Protein AF-A0A183H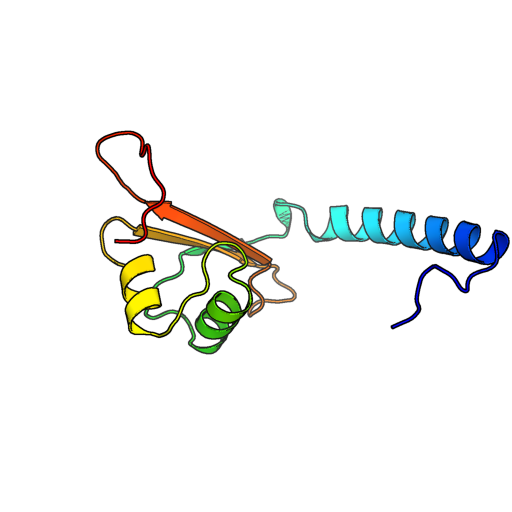XP1-F1 (afdb_monomer)

Radius of gyration: 18.86 Å; Cα contacts (8 Å, |Δi|>4): 95; chains: 1; bounding box: 45×32×49 Å

Structure (mmCIF, N/CA/C/O backbone):
data_AF-A0A183HXP1-F1
#
_entry.id   AF-A0A183HXP1-F1
#
loop_
_atom_site.group_PDB
_atom_site.id
_atom_site.type_symbol
_atom_site.label_atom_id
_atom_site.label_alt_id
_atom_site.label_comp_id
_atom_site.label_asym_id
_atom_site.label_entity_id
_atom_site.label_seq_id
_atom_site.pdbx_PDB_ins_code
_atom_site.Cartn_x
_atom_site.Cartn_y
_atom_site.Cartn_z
_atom_site.occupancy
_atom_site.B_iso_or_equiv
_atom_site.auth_seq_id
_atom_site.auth_comp_id
_atom_site.auth_asym_id
_atom_site.auth_atom_id
_atom_site.pdbx_PDB_model_num
ATOM 1 N N . MET A 1 1 ? 21.761 6.734 -11.121 1.00 41.69 1 MET A N 1
ATOM 2 C CA . MET A 1 1 ? 20.517 7.284 -11.705 1.00 41.69 1 MET A CA 1
ATOM 3 C C . MET A 1 1 ? 20.898 8.016 -12.978 1.00 41.69 1 MET A C 1
ATOM 5 O O . MET A 1 1 ? 21.584 9.025 -12.879 1.00 41.69 1 MET A O 1
ATOM 9 N N . LEU A 1 2 ? 20.541 7.477 -14.145 1.00 51.12 2 LEU A N 1
ATOM 10 C CA . LEU A 1 2 ? 20.722 8.163 -15.428 1.00 51.12 2 LEU A CA 1
ATOM 11 C C . LEU A 1 2 ? 19.837 9.414 -15.416 1.00 51.12 2 LEU A C 1
ATOM 13 O O . LEU A 1 2 ? 18.625 9.303 -15.239 1.00 51.12 2 LEU A O 1
ATOM 17 N N . ARG A 1 3 ? 20.434 10.603 -15.519 1.00 56.53 3 ARG A N 1
ATOM 18 C CA . ARG A 1 3 ? 19.673 11.846 -15.677 1.00 56.53 3 ARG A CA 1
ATOM 19 C C . ARG A 1 3 ? 19.244 11.943 -17.139 1.00 56.53 3 ARG A C 1
ATOM 21 O O . ARG A 1 3 ? 20.033 11.649 -18.030 1.00 56.53 3 ARG A O 1
ATOM 28 N N . SER A 1 4 ? 18.007 12.369 -17.401 1.00 56.75 4 SER A N 1
ATOM 29 C CA . SER A 1 4 ? 17.473 12.448 -18.772 1.00 56.75 4 SER A CA 1
ATOM 30 C C . SER A 1 4 ? 18.206 13.464 -19.667 1.00 56.75 4 SER A C 1
ATOM 32 O O . SER A 1 4 ? 17.863 13.589 -20.837 1.00 56.75 4 SER A O 1
ATOM 34 N N . SER A 1 5 ? 19.176 14.208 -19.124 1.00 61.16 5 SER A N 1
ATOM 35 C CA . SER A 1 5 ? 19.983 15.219 -19.809 1.00 61.16 5 SER A CA 1
ATOM 36 C C . SER A 1 5 ? 21.063 14.646 -20.729 1.00 61.16 5 SER A C 1
ATOM 38 O O . SER A 1 5 ? 21.567 15.392 -21.562 1.00 61.16 5 SER A O 1
ATOM 40 N N . ASP A 1 6 ? 21.400 13.358 -20.608 1.00 70.62 6 ASP A N 1
ATOM 41 C CA . ASP A 1 6 ? 22.592 12.793 -21.264 1.00 70.62 6 ASP A CA 1
ATOM 42 C C . ASP A 1 6 ? 22.269 11.916 -22.491 1.00 70.62 6 ASP A C 1
ATOM 44 O O . ASP A 1 6 ? 23.180 11.401 -23.133 1.00 70.62 6 ASP A O 1
ATOM 48 N N . LEU A 1 7 ? 20.985 11.733 -22.834 1.00 77.44 7 LEU A N 1
ATOM 49 C CA . LEU A 1 7 ? 20.577 10.895 -23.968 1.00 77.44 7 LEU A CA 1
A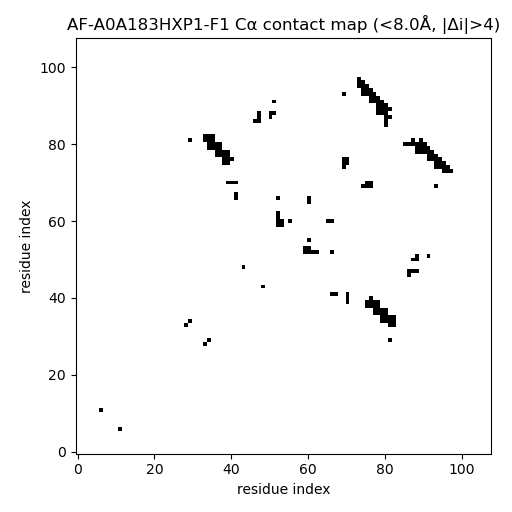TOM 50 C C . LEU A 1 7 ? 20.513 11.693 -25.271 1.00 77.44 7 LEU A C 1
ATOM 52 O O . LEU A 1 7 ? 19.921 12.773 -25.346 1.00 77.44 7 LEU A O 1
ATOM 56 N N . THR A 1 8 ? 21.026 11.102 -26.345 1.00 86.06 8 THR A N 1
ATOM 57 C CA . THR A 1 8 ? 20.810 11.612 -27.699 1.00 86.06 8 THR A CA 1
ATOM 58 C C . THR A 1 8 ? 19.335 11.490 -28.099 1.00 86.06 8 THR A C 1
ATOM 60 O O . THR A 1 8 ? 18.590 10.628 -27.627 1.00 86.06 8 THR A O 1
ATOM 63 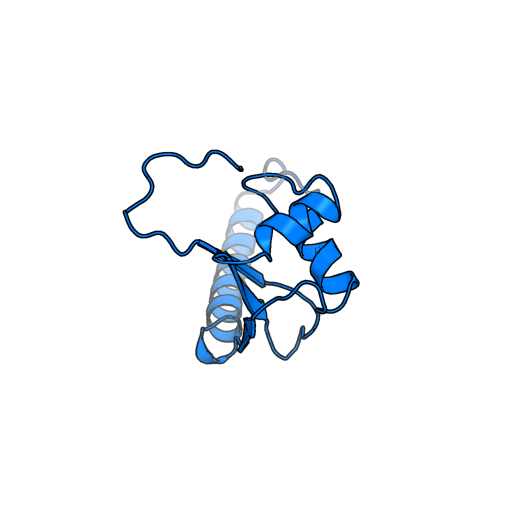N N . ARG A 1 9 ? 18.886 12.328 -29.044 1.00 79.81 9 ARG A N 1
ATOM 64 C CA . ARG A 1 9 ? 17.488 12.339 -29.523 1.00 79.81 9 ARG A CA 1
ATOM 65 C C . ARG A 1 9 ? 17.024 10.980 -30.070 1.00 79.81 9 ARG A C 1
ATOM 67 O O . ARG A 1 9 ? 15.841 10.656 -29.956 1.00 79.81 9 ARG A O 1
ATOM 74 N N . ALA A 1 10 ? 17.938 10.206 -30.659 1.00 81.75 10 ALA A N 1
ATOM 75 C CA . ALA A 1 10 ? 17.670 8.861 -31.161 1.00 81.75 10 ALA A CA 1
ATOM 76 C C . ALA A 1 10 ? 17.470 7.860 -30.011 1.00 81.75 10 ALA A C 1
ATOM 78 O O . ALA A 1 10 ? 16.485 7.123 -30.011 1.00 81.75 10 ALA A O 1
ATOM 79 N N . GLU A 1 11 ? 18.327 7.900 -28.988 1.00 84.56 11 GLU A N 1
ATOM 80 C CA . GLU A 1 11 ? 18.180 7.074 -27.784 1.00 84.56 11 GLU A CA 1
ATOM 81 C C . GLU A 1 11 ? 16.884 7.412 -27.039 1.00 84.56 11 GLU A C 1
ATOM 83 O O . GLU A 1 11 ? 16.135 6.509 -26.681 1.00 84.56 11 GLU A O 1
ATOM 88 N N . SER A 1 12 ? 16.533 8.697 -26.897 1.00 85.56 12 SER A N 1
ATOM 89 C CA . SER A 1 12 ? 15.245 9.100 -26.309 1.00 85.56 12 SER A CA 1
ATOM 90 C C . SER A 1 12 ? 14.037 8.631 -27.131 1.00 85.56 12 SER A C 1
ATOM 92 O O . SER A 1 12 ? 12.962 8.390 -26.585 1.00 85.56 12 SER A O 1
ATOM 94 N N . ALA A 1 13 ? 14.154 8.535 -28.459 1.00 85.25 13 ALA A N 1
ATOM 95 C CA . ALA A 1 13 ? 13.086 7.999 -29.303 1.00 85.25 13 ALA A CA 1
ATOM 96 C C . ALA A 1 13 ? 12.918 6.483 -29.116 1.00 85.25 13 ALA A C 1
ATOM 98 O O . ALA A 1 13 ? 11.791 6.024 -28.944 1.00 85.25 13 ALA A O 1
ATOM 99 N N . ALA A 1 14 ? 14.019 5.730 -29.073 1.00 86.62 14 ALA A N 1
ATOM 100 C CA . ALA A 1 14 ? 13.991 4.293 -28.807 1.00 86.62 14 ALA A CA 1
ATOM 101 C C . ALA A 1 14 ? 13.455 3.981 -27.397 1.00 86.62 14 ALA A C 1
ATOM 103 O O . ALA A 1 14 ? 12.606 3.104 -27.238 1.00 86.62 14 ALA A O 1
ATOM 104 N N . LEU A 1 15 ? 13.875 4.749 -26.385 1.00 91.00 15 LEU A N 1
ATOM 105 C CA . LEU A 1 15 ? 13.431 4.555 -25.004 1.00 91.00 15 LEU A CA 1
ATOM 106 C C . LEU A 1 15 ? 11.929 4.808 -24.834 1.00 91.00 15 LEU A C 1
ATOM 108 O O . LEU A 1 15 ? 11.272 4.069 -24.112 1.00 91.00 15 LEU A O 1
ATOM 112 N N . ARG A 1 16 ? 11.365 5.782 -25.562 1.00 90.81 16 ARG A N 1
ATOM 113 C CA . ARG A 1 16 ? 9.913 6.030 -25.576 1.00 90.81 16 ARG A CA 1
ATOM 114 C C . ARG A 1 16 ? 9.118 4.853 -26.132 1.00 90.81 16 ARG A C 1
ATOM 116 O O . ARG A 1 16 ? 8.019 4.581 -25.658 1.00 90.81 16 ARG A O 1
ATOM 123 N N . HIS A 1 17 ? 9.644 4.155 -27.138 1.00 90.19 17 HIS A N 1
ATOM 124 C CA . HIS A 1 17 ? 8.978 2.960 -27.654 1.00 90.19 17 HIS A CA 1
ATOM 125 C C . HIS A 1 17 ? 8.943 1.855 -26.592 1.00 90.19 17 HIS A C 1
ATOM 127 O O . HIS A 1 17 ? 7.887 1.289 -26.326 1.00 90.19 17 HIS A O 1
ATOM 133 N N . VAL A 1 18 ? 10.075 1.623 -25.925 1.00 93.56 18 VAL A N 1
ATOM 134 C CA . VAL A 1 18 ? 10.178 0.667 -24.817 1.00 93.56 18 VAL A CA 1
ATOM 135 C C . VAL A 1 18 ? 9.242 1.051 -23.665 1.00 93.56 18 VAL A C 1
ATOM 137 O O . VAL A 1 18 ? 8.482 0.209 -23.198 1.00 93.56 18 VAL A O 1
ATOM 140 N N . GLU A 1 19 ? 9.225 2.321 -23.255 1.00 94.94 19 GLU A N 1
ATOM 141 C CA . GLU A 1 19 ? 8.321 2.850 -22.225 1.00 94.94 19 GLU A CA 1
ATOM 142 C C . GLU A 1 19 ? 6.848 2.579 -22.557 1.00 94.94 19 GLU A C 1
ATOM 144 O O . GLU A 1 19 ? 6.097 2.122 -21.695 1.00 94.94 19 GLU A O 1
ATOM 149 N N . ASN A 1 20 ? 6.435 2.801 -23.809 1.00 95.50 20 ASN A N 1
ATOM 150 C CA . ASN A 1 20 ? 5.069 2.523 -24.248 1.00 95.50 20 ASN A CA 1
ATOM 151 C C . ASN A 1 20 ? 4.718 1.037 -24.130 1.00 95.50 20 ASN A C 1
ATOM 153 O O . ASN A 1 20 ? 3.684 0.712 -23.549 1.00 95.50 20 ASN A O 1
ATOM 157 N N . CYS A 1 21 ? 5.594 0.147 -24.602 1.00 95.88 21 CYS A N 1
ATOM 158 C CA . CYS A 1 21 ? 5.392 -1.296 -24.480 1.00 95.88 21 CYS A CA 1
ATOM 159 C C . CYS A 1 21 ? 5.306 -1.733 -23.007 1.00 95.88 21 CYS A C 1
ATOM 161 O O . CYS A 1 21 ? 4.420 -2.500 -22.635 1.00 95.88 21 CYS A O 1
ATOM 163 N N . PHE A 1 22 ? 6.179 -1.209 -22.139 1.00 96.25 22 PHE A N 1
ATOM 164 C CA . PHE A 1 22 ? 6.107 -1.476 -20.701 1.00 96.25 22 PHE A CA 1
ATOM 165 C C . PHE A 1 22 ? 4.805 -0.963 -20.088 1.00 96.25 22 PHE A C 1
ATOM 167 O O . PHE A 1 22 ? 4.190 -1.677 -19.301 1.00 96.25 22 PHE A O 1
ATOM 174 N N . ARG A 1 23 ? 4.350 0.240 -20.459 1.00 96.06 23 ARG A N 1
ATOM 175 C CA . ARG A 1 23 ? 3.080 0.792 -19.973 1.00 96.06 23 ARG A CA 1
ATOM 176 C C . ARG A 1 23 ? 1.905 -0.108 -20.347 1.00 96.06 23 ARG A C 1
ATOM 178 O O . ARG A 1 23 ? 1.042 -0.347 -19.507 1.00 96.06 23 ARG A O 1
ATOM 185 N N . GLU A 1 24 ? 1.869 -0.612 -21.578 1.00 96.31 24 GLU A N 1
ATOM 186 C CA . GLU A 1 24 ? 0.821 -1.526 -22.046 1.00 96.31 24 GLU A CA 1
ATOM 187 C C . GLU A 1 24 ? 0.819 -2.837 -21.251 1.00 96.31 24 GLU A C 1
ATOM 189 O O . GLU A 1 24 ? -0.221 -3.226 -20.717 1.00 96.31 24 GLU A O 1
ATOM 194 N N . LEU A 1 25 ? 1.987 -3.464 -21.081 1.00 96.00 25 LEU A N 1
ATOM 195 C CA . LEU A 1 25 ? 2.126 -4.690 -20.290 1.00 96.00 25 LEU A CA 1
ATOM 196 C C . LEU A 1 25 ? 1.732 -4.482 -18.824 1.00 96.00 25 LEU A C 1
ATOM 198 O O . LEU A 1 25 ? 0.956 -5.263 -18.280 1.00 96.00 25 LEU A O 1
ATOM 202 N N . LEU A 1 26 ? 2.203 -3.403 -18.194 1.00 94.75 26 LEU A N 1
ATOM 203 C CA . LEU A 1 26 ? 1.856 -3.075 -16.810 1.00 94.75 26 LEU A CA 1
ATOM 204 C C . LEU A 1 26 ? 0.359 -2.786 -16.655 1.00 94.75 26 LEU A C 1
ATOM 206 O O . LEU A 1 26 ? -0.237 -3.204 -15.669 1.00 94.75 26 LEU A O 1
ATOM 210 N N . THR A 1 27 ? -0.273 -2.132 -17.629 1.00 94.06 27 THR A N 1
ATOM 211 C CA . THR A 1 27 ? -1.724 -1.881 -17.592 1.00 94.06 27 THR A CA 1
ATOM 212 C C . THR A 1 27 ? -2.516 -3.189 -17.630 1.00 94.06 27 THR A C 1
ATOM 214 O O . THR A 1 27 ? -3.508 -3.332 -16.917 1.00 94.06 27 THR A O 1
ATOM 217 N N . LEU A 1 28 ? -2.070 -4.159 -18.434 1.00 93.31 28 LEU A N 1
ATOM 218 C CA . LEU A 1 28 ? -2.690 -5.481 -18.514 1.00 93.31 28 LEU A CA 1
ATOM 219 C C . LEU A 1 28 ? -2.452 -6.304 -17.242 1.00 93.31 28 LEU A C 1
ATOM 221 O O . LEU A 1 28 ? -3.382 -6.929 -16.735 1.00 93.31 28 LEU A O 1
ATOM 225 N N . TRP A 1 29 ? -1.229 -6.303 -16.708 1.00 93.62 29 TRP A N 1
ATOM 226 C CA . TRP A 1 29 ? -0.884 -7.089 -15.521 1.00 93.62 29 TRP A CA 1
ATOM 227 C C . TRP A 1 29 ? -1.499 -6.532 -14.239 1.00 93.62 29 TRP A C 1
ATOM 229 O O . TRP A 1 29 ? -1.990 -7.308 -13.429 1.00 93.62 29 TRP A O 1
ATOM 239 N N . PHE A 1 30 ? -1.550 -5.211 -14.077 1.00 94.00 30 PHE A N 1
ATOM 240 C CA . PHE A 1 30 ? -2.075 -4.548 -12.879 1.00 94.00 30 PHE A CA 1
ATOM 241 C C . PHE A 1 30 ? -3.533 -4.082 -13.037 1.00 94.00 30 PHE A C 1
ATOM 243 O O . PHE A 1 30 ? -3.965 -3.126 -12.390 1.00 94.00 30 PHE A O 1
ATOM 250 N N . CYS A 1 31 ? -4.317 -4.760 -13.883 1.00 91.69 31 CYS A N 1
ATOM 251 C CA . CYS A 1 31 ? -5.760 -4.542 -13.966 1.00 91.69 31 CYS A CA 1
ATOM 252 C C . CYS A 1 31 ? -6.460 -4.940 -12.660 1.00 91.69 31 CYS A C 1
ATOM 254 O O . CYS A 1 31 ? -6.004 -5.830 -11.945 1.00 91.69 31 CYS A O 1
ATOM 256 N N . GLN A 1 32 ? -7.642 -4.373 -12.397 1.00 88.50 32 GLN A N 1
ATOM 257 C CA . GLN A 1 32 ? -8.469 -4.750 -11.241 1.00 88.50 32 GLN A CA 1
ATOM 258 C C . GLN A 1 32 ? -8.733 -6.265 -11.162 1.00 88.50 32 GLN A C 1
ATOM 260 O O . GLN A 1 32 ? -8.823 -6.808 -10.066 1.00 88.50 32 GLN A O 1
ATOM 265 N N . CYS A 1 33 ? -8.818 -6.947 -12.309 1.00 90.44 33 CYS A N 1
ATOM 266 C CA . CYS A 1 33 ? -8.966 -8.399 -12.399 1.00 90.44 33 CYS A CA 1
ATOM 267 C C . CYS A 1 33 ? -7.848 -9.195 -11.707 1.00 90.44 33 CYS A C 1
ATOM 269 O O . CYS A 1 33 ? -8.107 -10.289 -11.215 1.00 90.44 33 CYS A O 1
ATOM 271 N N . ASN A 1 34 ? -6.633 -8.647 -11.662 1.00 91.81 34 ASN A N 1
ATOM 272 C CA . ASN A 1 34 ? -5.439 -9.319 -11.149 1.00 91.81 34 ASN A CA 1
ATOM 273 C C . ASN A 1 34 ? -5.036 -8.812 -9.756 1.00 91.81 34 ASN A C 1
ATOM 275 O O . ASN A 1 34 ? -3.983 -9.180 -9.232 1.00 91.81 34 ASN A O 1
ATOM 279 N N . LEU A 1 35 ? -5.855 -7.940 -9.159 1.00 94.19 35 LEU A N 1
ATOM 280 C CA . LEU A 1 35 ? -5.608 -7.364 -7.847 1.00 94.19 35 LEU A CA 1
ATOM 281 C C . LEU A 1 35 ? -6.613 -7.905 -6.835 1.00 94.19 35 LEU A C 1
ATOM 283 O O . LEU A 1 35 ? -7.828 -7.819 -7.008 1.00 94.19 35 LEU A O 1
ATOM 287 N N . ARG A 1 36 ? -6.095 -8.412 -5.721 1.00 94.50 36 ARG A N 1
ATOM 288 C CA . ARG A 1 36 ? -6.882 -8.828 -4.565 1.00 94.50 36 ARG A CA 1
ATOM 289 C C . ARG A 1 36 ? -7.003 -7.663 -3.597 1.00 94.50 36 ARG A C 1
ATOM 291 O O . ARG A 1 36 ? -5.997 -7.108 -3.158 1.00 94.50 36 ARG A O 1
ATOM 298 N N . LEU A 1 37 ? -8.237 -7.321 -3.243 1.00 94.88 37 LEU A N 1
ATOM 299 C CA . LEU A 1 37 ? -8.519 -6.394 -2.154 1.00 94.88 37 LEU A CA 1
ATOM 300 C C . LEU A 1 37 ? -8.463 -7.154 -0.827 1.00 94.88 37 LEU A C 1
ATOM 302 O O . LEU A 1 37 ? -9.185 -8.132 -0.642 1.00 94.88 37 LEU A O 1
ATOM 306 N N . GLN A 1 38 ? -7.641 -6.689 0.106 1.00 94.25 38 GLN A N 1
ATOM 307 C CA . GLN A 1 38 ? -7.555 -7.249 1.451 1.00 94.25 38 GLN A CA 1
ATOM 308 C C . GLN A 1 38 ? -7.803 -6.168 2.495 1.00 94.25 38 GLN A C 1
ATOM 310 O O . GLN A 1 38 ? -7.332 -5.040 2.362 1.00 94.25 38 GLN A O 1
ATOM 315 N N . GLN A 1 39 ? -8.550 -6.509 3.545 1.00 95.12 39 GLN A N 1
ATOM 316 C CA . GLN A 1 39 ? -8.684 -5.634 4.702 1.00 95.12 39 GLN A CA 1
ATOM 317 C C . GLN A 1 39 ? -7.443 -5.774 5.581 1.00 95.12 39 GLN A C 1
ATOM 319 O O . GLN A 1 39 ? -7.092 -6.874 5.998 1.00 95.12 39 GLN A O 1
ATOM 324 N N . LEU A 1 40 ? -6.830 -4.643 5.907 1.00 94.62 40 LEU A N 1
ATOM 325 C CA . LEU A 1 40 ? -5.709 -4.576 6.827 1.00 94.62 40 LEU A CA 1
ATOM 326 C C . LEU A 1 40 ? -6.213 -4.325 8.253 1.00 94.62 40 LEU A C 1
ATOM 328 O O . LEU A 1 40 ? -7.042 -3.440 8.496 1.00 94.62 40 LEU A O 1
ATOM 332 N N . THR A 1 41 ? -5.686 -5.089 9.202 1.00 94.12 41 THR A N 1
ATOM 333 C CA . THR A 1 41 ? -5.925 -4.925 10.642 1.00 94.12 41 THR A CA 1
ATOM 334 C C . THR A 1 41 ? -4.600 -4.820 11.384 1.00 94.12 41 THR A C 1
ATOM 336 O O . THR A 1 41 ? -3.533 -5.065 10.824 1.00 94.12 41 THR A O 1
ATOM 339 N N . ILE A 1 42 ? -4.646 -4.460 12.667 1.00 91.38 42 ILE A N 1
ATOM 340 C CA . ILE A 1 42 ? -3.434 -4.411 13.491 1.00 91.38 42 ILE A CA 1
ATOM 341 C C . ILE A 1 42 ? -2.799 -5.799 13.690 1.00 91.38 42 ILE A C 1
ATOM 343 O O . ILE A 1 42 ? -1.623 -5.876 14.028 1.00 91.38 42 ILE A O 1
ATOM 347 N N . GLU A 1 43 ? -3.557 -6.882 13.468 1.00 92.44 43 GLU A N 1
ATOM 348 C CA . GLU A 1 43 ? -3.047 -8.260 13.492 1.00 92.44 43 GLU A CA 1
ATOM 349 C C . GLU A 1 43 ? -2.450 -8.714 12.149 1.00 92.44 43 GLU A C 1
ATOM 351 O O . GLU A 1 43 ? -1.952 -9.835 12.047 1.00 92.44 43 GLU A O 1
ATOM 356 N N . SER A 1 44 ? -2.504 -7.878 11.106 1.00 93.19 44 SER A N 1
ATOM 357 C CA . SER A 1 44 ? -1.892 -8.200 9.815 1.00 93.19 44 SER A CA 1
ATOM 358 C C . SER A 1 44 ? -0.366 -8.357 9.938 1.00 93.19 44 SER A C 1
ATOM 360 O O . SER A 1 44 ? 0.240 -7.783 10.847 1.00 93.19 44 SER A O 1
ATOM 362 N N . PRO A 1 45 ? 0.282 -9.120 9.033 1.00 93.56 45 PRO A N 1
ATOM 363 C CA . PRO A 1 45 ? 1.719 -9.373 9.097 1.00 93.56 45 PRO A CA 1
ATOM 364 C C . PRO A 1 45 ? 2.553 -8.093 9.241 1.00 93.56 45 PRO A C 1
ATOM 366 O O . PRO A 1 45 ? 2.363 -7.117 8.511 1.00 93.56 45 PRO A O 1
ATOM 369 N N . ALA A 1 46 ? 3.494 -8.106 10.189 1.00 92.06 46 ALA A N 1
ATOM 370 C CA . ALA A 1 46 ? 4.255 -6.919 10.583 1.00 92.06 46 ALA A CA 1
ATOM 371 C C . ALA A 1 46 ? 5.096 -6.323 9.443 1.00 92.06 46 ALA A C 1
ATOM 373 O O . ALA A 1 46 ? 5.287 -5.114 9.382 1.00 92.06 46 ALA A O 1
ATOM 374 N N . ASP A 1 47 ? 5.583 -7.146 8.519 1.00 93.25 47 ASP A N 1
ATOM 375 C CA . ASP A 1 47 ? 6.317 -6.689 7.340 1.00 93.25 47 ASP A CA 1
ATOM 376 C C . ASP A 1 47 ? 5.431 -5.890 6.374 1.00 93.25 47 ASP A C 1
ATOM 378 O O . ASP A 1 47 ? 5.876 -4.866 5.861 1.00 93.25 47 ASP A O 1
ATOM 382 N N . ILE A 1 48 ? 4.171 -6.297 6.181 1.00 93.56 48 ILE A N 1
ATOM 383 C CA . ILE A 1 48 ? 3.203 -5.546 5.370 1.00 93.56 48 ILE A CA 1
ATOM 384 C C . ILE A 1 48 ? 2.886 -4.216 6.060 1.00 93.56 48 ILE A C 1
ATOM 386 O O . ILE A 1 48 ? 2.923 -3.167 5.419 1.00 93.56 48 ILE A O 1
ATOM 390 N N . LEU A 1 49 ? 2.646 -4.235 7.377 1.00 92.25 49 LEU A N 1
ATOM 391 C CA . LEU A 1 49 ? 2.421 -3.012 8.156 1.00 92.25 49 LEU A CA 1
ATOM 392 C C . LEU A 1 49 ? 3.610 -2.045 8.048 1.00 92.25 49 LEU A C 1
ATOM 394 O O . LEU A 1 49 ? 3.407 -0.853 7.825 1.00 92.25 49 LEU A O 1
ATOM 398 N N . ASN A 1 50 ? 4.840 -2.554 8.134 1.00 90.62 50 ASN A N 1
ATOM 399 C CA . ASN A 1 50 ? 6.052 -1.751 7.985 1.00 90.62 50 ASN A CA 1
ATOM 400 C C . ASN A 1 50 ? 6.171 -1.138 6.586 1.00 90.62 50 ASN A C 1
ATOM 402 O O . ASN A 1 50 ? 6.495 0.041 6.470 1.00 90.62 50 ASN A O 1
ATOM 406 N N . LYS A 1 51 ? 5.877 -1.897 5.521 1.00 92.62 51 LYS A N 1
ATOM 407 C CA . LYS A 1 51 ? 5.869 -1.356 4.151 1.00 92.62 51 LYS A CA 1
ATOM 408 C C . LYS A 1 51 ? 4.863 -0.224 3.997 1.00 92.62 51 LYS A C 1
ATOM 410 O O . LYS A 1 51 ? 5.190 0.804 3.422 1.00 92.62 51 LYS A O 1
ATOM 415 N N . ILE A 1 52 ? 3.676 -0.365 4.580 1.00 91.19 52 ILE A N 1
ATOM 416 C CA . ILE A 1 52 ? 2.660 0.692 4.556 1.00 91.19 52 ILE A CA 1
ATOM 417 C C . ILE A 1 52 ? 3.153 1.939 5.293 1.00 91.19 52 ILE A C 1
ATOM 419 O O . ILE A 1 52 ? 3.011 3.039 4.771 1.00 91.19 52 ILE A O 1
ATOM 423 N N . MET A 1 53 ? 3.802 1.784 6.453 1.00 88.38 53 MET A N 1
ATOM 424 C CA . MET A 1 53 ? 4.419 2.919 7.154 1.00 88.38 53 MET A CA 1
ATOM 425 C C . MET A 1 53 ? 5.476 3.628 6.300 1.00 88.38 53 MET A C 1
ATOM 427 O O . MET A 1 53 ? 5.564 4.852 6.345 1.00 88.38 53 MET A O 1
ATOM 431 N N . LEU A 1 54 ? 6.262 2.874 5.525 1.00 87.69 54 LEU A N 1
ATOM 432 C CA . LEU A 1 54 ? 7.299 3.412 4.641 1.00 87.69 54 LEU A CA 1
ATOM 433 C C . LEU A 1 54 ? 6.729 4.088 3.386 1.00 87.69 54 LEU A C 1
ATOM 435 O O . LEU A 1 54 ? 7.304 5.065 2.914 1.00 87.69 54 LEU A O 1
ATOM 439 N N . TYR A 1 55 ? 5.631 3.571 2.832 1.00 88.12 55 TYR A N 1
ATOM 440 C CA . TYR A 1 55 ? 5.037 4.056 1.580 1.00 88.12 55 TYR A CA 1
ATOM 441 C C . TYR A 1 55 ? 3.991 5.153 1.774 1.00 88.12 55 TYR A C 1
ATOM 443 O O . TYR A 1 55 ? 3.493 5.703 0.792 1.00 88.12 55 TYR A O 1
ATOM 451 N N . GLU A 1 56 ? 3.655 5.489 3.019 1.00 82.56 56 GLU A N 1
ATOM 452 C CA . GLU A 1 56 ? 2.670 6.514 3.344 1.00 82.56 56 GLU A CA 1
ATOM 453 C C . GLU A 1 56 ? 3.130 7.909 2.882 1.00 82.56 56 GLU A C 1
ATOM 455 O O . GLU A 1 56 ? 3.786 8.658 3.606 1.00 82.56 56 GLU A O 1
ATOM 460 N N . ALA A 1 57 ? 2.754 8.272 1.656 1.00 74.44 57 ALA A N 1
ATOM 461 C CA . ALA A 1 57 ? 3.185 9.507 1.007 1.00 74.44 57 ALA A CA 1
ATOM 462 C C . ALA A 1 57 ? 2.395 10.757 1.444 1.00 74.44 57 ALA A C 1
ATOM 464 O O . ALA A 1 57 ? 2.838 11.874 1.188 1.00 74.44 57 ALA A O 1
ATOM 465 N N . VAL A 1 58 ? 1.222 10.587 2.070 1.00 76.62 58 VAL A N 1
ATOM 466 C CA . VAL A 1 58 ? 0.322 11.703 2.425 1.00 76.62 58 VAL A CA 1
ATOM 467 C C . VAL A 1 58 ? 0.598 12.217 3.840 1.00 76.62 58 VAL A C 1
ATOM 469 O O . VAL A 1 58 ? 0.809 13.412 4.038 1.00 76.62 58 VAL A O 1
ATOM 472 N N . HIS A 1 59 ? 0.622 11.318 4.830 1.00 72.88 59 HIS A N 1
ATOM 473 C CA . HIS A 1 59 ? 0.861 11.657 6.235 1.00 72.88 59 HIS A CA 1
ATOM 474 C C . HIS A 1 59 ? 1.715 10.578 6.903 1.00 72.88 59 HIS A C 1
ATOM 476 O O . HIS A 1 59 ? 1.140 9.572 7.323 1.00 72.88 59 HIS A O 1
ATOM 482 N N . PRO A 1 60 ? 3.036 10.778 7.052 1.00 77.56 60 PRO A N 1
ATOM 483 C CA . PRO A 1 60 ? 3.941 9.759 7.577 1.00 77.56 60 PRO A CA 1
ATOM 484 C C . PRO A 1 60 ? 3.443 9.148 8.890 1.00 77.56 60 PRO A C 1
ATOM 486 O O . PRO A 1 60 ? 3.089 9.873 9.822 1.00 77.56 60 PRO A O 1
ATOM 489 N N . ILE A 1 61 ? 3.418 7.815 8.966 1.00 81.12 61 ILE A N 1
ATOM 490 C CA . ILE A 1 61 ? 3.048 7.100 10.191 1.00 81.12 61 ILE A CA 1
ATOM 491 C C . ILE A 1 61 ? 4.272 7.058 11.101 1.00 81.12 61 ILE A C 1
ATOM 493 O O . ILE A 1 61 ? 5.281 6.433 10.782 1.00 81.12 61 ILE A O 1
ATOM 497 N N . THR A 1 62 ? 4.181 7.720 12.252 1.00 81.75 62 THR A N 1
ATOM 498 C CA . THR A 1 62 ? 5.339 7.935 13.144 1.00 81.75 62 THR A CA 1
ATOM 499 C C . THR A 1 62 ? 5.682 6.727 14.021 1.00 81.75 62 THR A C 1
ATOM 501 O O . THR A 1 62 ? 6.751 6.688 14.628 1.00 81.75 62 THR A O 1
ATOM 504 N N . GLY A 1 63 ? 4.805 5.718 14.088 1.00 84.62 63 GLY A N 1
ATOM 505 C CA . GLY A 1 63 ? 5.049 4.494 14.849 1.00 84.62 63 GLY A CA 1
ATOM 506 C C . GLY A 1 63 ? 3.826 3.590 15.003 1.00 84.62 63 GLY A C 1
ATOM 507 O O . GLY A 1 63 ? 2.741 3.863 14.487 1.00 84.62 63 GLY A O 1
ATOM 508 N N . TYR A 1 64 ? 3.991 2.519 15.784 1.00 85.62 64 TYR A N 1
ATOM 509 C CA . TYR A 1 64 ? 2.947 1.517 16.036 1.00 85.62 64 TYR A CA 1
ATOM 510 C C . TYR A 1 64 ? 1.659 2.104 16.641 1.00 85.62 64 TYR A C 1
ATOM 512 O O . TYR A 1 64 ? 0.559 1.690 16.281 1.00 85.62 64 TYR A O 1
ATOM 520 N N . ILE A 1 65 ? 1.775 3.084 17.547 1.00 88.38 65 ILE A N 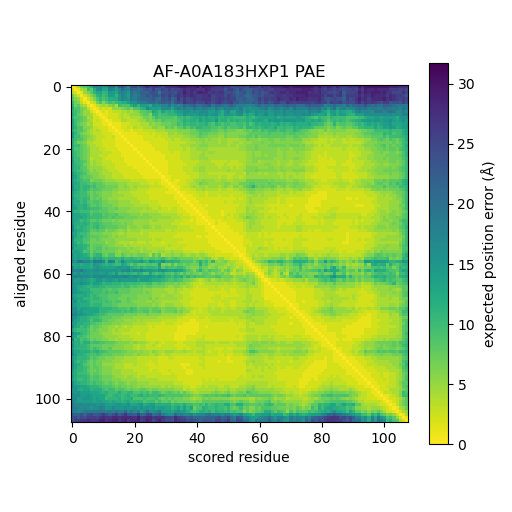1
ATOM 521 C CA . ILE A 1 65 ? 0.615 3.712 18.203 1.00 88.38 65 ILE A CA 1
ATOM 522 C C . ILE A 1 65 ? -0.253 4.463 17.181 1.00 88.38 65 ILE A C 1
ATOM 524 O O . ILE A 1 65 ? -1.479 4.347 17.218 1.00 88.38 65 ILE A O 1
ATOM 528 N N . ASP A 1 66 ? 0.375 5.191 16.256 1.00 88.31 66 ASP A N 1
ATOM 529 C CA . ASP A 1 66 ? -0.314 5.904 15.174 1.00 88.31 66 ASP A CA 1
ATOM 530 C C . ASP A 1 66 ? -0.963 4.911 14.19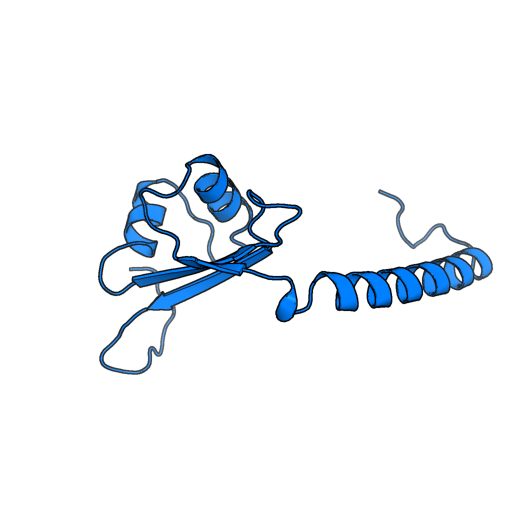6 1.00 88.31 66 ASP A C 1
ATOM 532 O O . ASP A 1 66 ? -2.158 5.002 13.915 1.00 88.31 66 ASP A O 1
ATOM 536 N N . MET A 1 67 ? -0.242 3.853 13.800 1.00 88.81 67 MET A N 1
ATOM 537 C CA . MET A 1 67 ? -0.811 2.771 12.983 1.00 88.81 67 MET A CA 1
ATOM 538 C C . MET A 1 67 ? -2.057 2.155 13.638 1.00 88.81 67 MET A C 1
ATOM 540 O O . MET A 1 67 ? -3.110 2.040 13.010 1.00 88.81 67 MET A O 1
ATOM 544 N N . LYS A 1 68 ? -1.982 1.814 14.930 1.00 90.00 68 LYS A N 1
ATOM 545 C CA . LYS A 1 68 ? -3.118 1.255 15.675 1.00 90.00 68 LYS A CA 1
ATOM 546 C C . LYS A 1 68 ? -4.311 2.212 15.709 1.00 90.00 68 LYS A C 1
ATOM 548 O O . LYS A 1 68 ? -5.452 1.757 15.673 1.00 90.00 68 LYS A O 1
ATOM 553 N N . ARG A 1 69 ? -4.072 3.525 15.754 1.00 88.94 69 ARG A N 1
ATOM 554 C CA . ARG A 1 69 ? -5.132 4.537 15.689 1.00 88.94 69 ARG A CA 1
ATOM 555 C C . ARG A 1 69 ? -5.790 4.577 14.308 1.00 88.94 69 ARG A C 1
ATOM 557 O O . ARG A 1 69 ? -7.017 4.600 14.220 1.00 88.94 69 ARG A O 1
ATOM 564 N N . ARG A 1 70 ? -4.994 4.517 13.236 1.00 87.88 70 ARG A N 1
ATOM 565 C CA . ARG A 1 70 ? -5.475 4.498 11.842 1.00 87.88 70 ARG A CA 1
ATOM 566 C C . ARG A 1 70 ? -6.200 3.212 11.458 1.00 87.88 70 ARG A C 1
ATOM 568 O O . ARG A 1 70 ? -7.069 3.252 10.595 1.00 87.88 70 ARG A O 1
ATOM 575 N N . LEU A 1 71 ? -5.892 2.103 12.123 1.00 91.62 71 LEU A N 1
ATOM 576 C CA . LEU A 1 71 ? -6.589 0.817 11.983 1.00 91.62 71 LEU A CA 1
ATOM 577 C C . LEU A 1 71 ? -7.633 0.578 13.085 1.00 91.62 71 LEU A C 1
ATOM 579 O O . LEU A 1 71 ? -8.165 -0.522 13.220 1.00 91.62 71 LEU A O 1
ATOM 583 N N . GLY A 1 72 ? -7.902 1.605 13.891 1.00 89.00 72 GLY A N 1
ATOM 584 C CA . GLY A 1 72 ? -8.762 1.534 15.060 1.00 89.00 72 GLY A CA 1
ATOM 585 C C . GLY A 1 72 ? -10.265 1.521 14.743 1.00 89.00 72 GLY A C 1
ATOM 586 O O . GLY A 1 72 ? -10.692 1.427 13.589 1.00 89.00 72 GLY A O 1
ATOM 587 N N . PRO A 1 73 ? -11.115 1.634 15.777 1.00 89.50 73 PRO A N 1
ATOM 588 C CA . PRO A 1 73 ? -12.564 1.659 15.603 1.00 89.50 73 PRO A CA 1
ATOM 589 C C . PRO A 1 73 ? -13.005 2.825 14.704 1.00 89.50 73 PRO A C 1
ATOM 591 O O . PRO A 1 73 ? -12.441 3.917 14.749 1.00 89.50 73 PRO A O 1
ATOM 594 N N . ASN A 1 74 ? -14.039 2.601 13.885 1.00 91.12 74 ASN A N 1
ATOM 595 C CA . ASN A 1 74 ? -14.524 3.551 12.869 1.00 91.12 74 ASN A CA 1
ATOM 596 C C . ASN A 1 74 ? -13.472 3.956 11.818 1.00 91.12 74 ASN A C 1
ATOM 598 O O . ASN A 1 74 ? -13.633 4.970 11.128 1.00 91.12 74 ASN A O 1
ATOM 602 N N . ARG A 1 75 ? -12.406 3.166 11.676 1.00 92.31 75 ARG A N 1
ATOM 603 C CA . ARG A 1 75 ? -11.457 3.233 10.572 1.00 92.31 75 ARG A CA 1
ATOM 604 C C . ARG A 1 75 ? -11.370 1.864 9.902 1.00 92.31 75 ARG A C 1
ATOM 606 O O . ARG A 1 75 ? -11.497 0.820 10.545 1.00 92.31 75 ARG A O 1
ATOM 613 N N . ARG A 1 76 ? -11.199 1.862 8.587 1.00 94.19 76 ARG A N 1
ATOM 614 C CA . ARG A 1 76 ? -10.881 0.674 7.795 1.00 94.19 76 ARG A CA 1
ATOM 615 C C . ARG A 1 76 ? -9.736 1.025 6.876 1.00 94.19 76 ARG A C 1
ATOM 617 O O . ARG A 1 76 ? -9.712 2.114 6.311 1.00 94.19 76 ARG A O 1
ATOM 624 N N . CYS A 1 77 ? -8.814 0.093 6.734 1.00 94.25 77 CYS A N 1
ATOM 625 C CA . CYS A 1 77 ? -7.763 0.180 5.749 1.00 94.25 77 CYS A CA 1
ATOM 626 C C . CYS A 1 77 ? -7.902 -1.020 4.825 1.00 94.25 77 CYS A C 1
ATOM 628 O O . CYS A 1 77 ? -8.094 -2.147 5.291 1.00 94.25 77 CYS A O 1
ATOM 630 N N . PHE A 1 78 ? -7.847 -0.760 3.528 1.00 95.44 78 PHE A N 1
ATOM 631 C CA . PHE A 1 78 ? -7.828 -1.793 2.511 1.00 95.44 78 PHE A CA 1
ATOM 632 C C . PHE A 1 78 ? -6.582 -1.641 1.658 1.00 95.44 78 PHE A C 1
ATOM 634 O O . PHE A 1 78 ? -6.130 -0.524 1.405 1.00 95.44 78 PHE A O 1
ATOM 641 N N . VAL A 1 79 ? -6.053 -2.769 1.203 1.00 95.44 79 VAL A N 1
ATOM 642 C CA . VAL A 1 79 ? -4.890 -2.815 0.324 1.00 95.44 79 VAL A CA 1
ATOM 643 C C . VAL A 1 79 ? -5.234 -3.599 -0.931 1.00 95.44 79 VAL A C 1
ATOM 645 O O . VAL A 1 79 ? -5.879 -4.645 -0.850 1.00 95.44 79 VAL A O 1
ATOM 648 N N . PHE A 1 80 ? -4.801 -3.109 -2.087 1.00 95.69 80 PHE A N 1
ATOM 649 C CA . PHE A 1 80 ? -4.727 -3.928 -3.292 1.00 95.69 80 PHE A CA 1
ATOM 650 C C . PHE A 1 80 ? -3.355 -4.593 -3.364 1.00 95.69 80 PHE A C 1
ATOM 652 O O . PHE A 1 80 ? -2.329 -3.916 -3.269 1.00 95.69 80 PHE A O 1
ATOM 659 N N . MET A 1 81 ? -3.348 -5.911 -3.544 1.00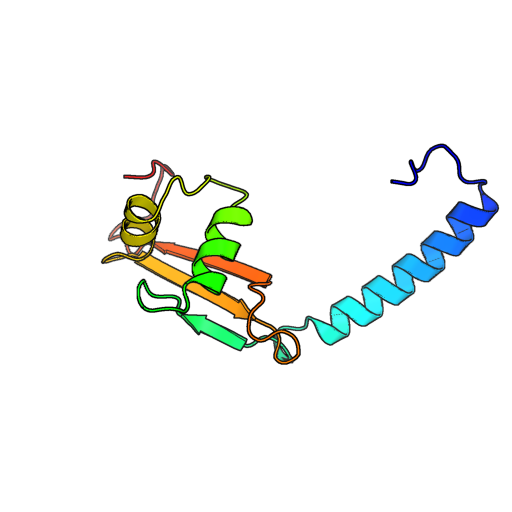 94.94 81 MET A N 1
ATOM 660 C CA . MET A 1 81 ? -2.142 -6.719 -3.735 1.00 94.94 81 MET A CA 1
ATOM 661 C C . MET A 1 81 ? -2.277 -7.574 -4.987 1.00 94.94 81 MET A C 1
ATOM 663 O O . MET A 1 81 ? -3.379 -7.971 -5.359 1.00 94.94 81 MET A O 1
ATOM 667 N N . HIS A 1 82 ? -1.157 -7.849 -5.642 1.00 95.12 82 HIS A N 1
ATOM 668 C CA . HIS A 1 82 ? -1.110 -8.706 -6.823 1.00 95.12 82 HIS A CA 1
ATOM 669 C C . HIS A 1 82 ? -0.670 -10.116 -6.416 1.00 95.12 82 HIS A C 1
ATOM 671 O O . HIS A 1 82 ? 0.232 -10.246 -5.597 1.00 95.12 82 HIS A O 1
ATOM 677 N N . GLU A 1 83 ? -1.244 -11.166 -7.009 1.00 89.06 83 GLU A N 1
ATOM 678 C CA . GLU A 1 83 ? -0.979 -12.567 -6.612 1.00 89.06 83 GLU A CA 1
ATOM 679 C C . GLU A 1 83 ? 0.498 -12.970 -6.746 1.00 89.06 83 GLU A C 1
ATOM 681 O O . GLU A 1 83 ? 1.059 -13.665 -5.910 1.00 89.06 83 GLU A O 1
ATOM 686 N N . ALA A 1 84 ? 1.180 -12.480 -7.784 1.00 91.56 84 ALA A N 1
ATOM 687 C CA . ALA A 1 84 ? 2.621 -12.708 -7.941 1.00 91.56 84 ALA A CA 1
ATOM 688 C C . ALA A 1 84 ? 3.487 -11.968 -6.894 1.00 91.56 84 ALA A C 1
ATOM 690 O O . ALA A 1 84 ? 4.697 -12.174 -6.843 1.00 91.56 84 ALA A O 1
ATOM 691 N N . MET A 1 85 ? 2.893 -11.078 -6.092 1.00 92.31 85 MET A N 1
ATOM 692 C CA . MET A 1 85 ? 3.561 -10.238 -5.094 1.00 92.31 85 MET A CA 1
ATOM 693 C C . MET A 1 85 ? 2.721 -10.146 -3.808 1.00 92.31 85 MET A C 1
ATOM 695 O O . MET A 1 85 ? 2.403 -9.060 -3.328 1.00 92.31 85 MET A O 1
ATOM 699 N N . ASP A 1 86 ? 2.386 -11.296 -3.221 1.00 86.69 86 ASP A N 1
ATOM 700 C CA . ASP A 1 86 ? 1.459 -11.427 -2.079 1.00 86.69 86 ASP A CA 1
ATOM 701 C C . ASP A 1 86 ? 1.842 -10.655 -0.796 1.00 86.69 86 ASP A C 1
ATOM 703 O O . ASP A 1 86 ? 1.052 -10.575 0.143 1.00 86.69 86 ASP A O 1
ATOM 707 N N . ARG A 1 87 ? 3.057 -10.099 -0.720 1.00 91.31 87 ARG A N 1
ATOM 708 C CA . ARG A 1 87 ? 3.547 -9.308 0.427 1.00 91.31 87 ARG A CA 1
ATOM 709 C C . ARG A 1 87 ? 3.863 -7.859 0.060 1.00 91.31 87 ARG A C 1
ATOM 711 O O . ARG A 1 87 ? 4.593 -7.193 0.796 1.00 91.31 87 ARG A O 1
ATOM 718 N N . GLU A 1 88 ? 3.389 -7.387 -1.090 1.00 94.00 88 GLU A N 1
ATOM 719 C CA . GLU A 1 88 ? 3.661 -6.049 -1.615 1.00 94.00 88 GLU A CA 1
ATOM 720 C C . GLU A 1 88 ? 2.357 -5.241 -1.742 1.00 94.00 88 GLU A C 1
ATOM 722 O O . GLU A 1 88 ? 1.547 -5.517 -2.632 1.00 94.00 88 GLU A O 1
ATOM 727 N N . PRO A 1 89 ? 2.114 -4.255 -0.857 1.00 94.75 89 PRO A N 1
ATOM 728 C CA . PRO A 1 89 ? 0.932 -3.407 -0.944 1.00 94.75 89 PRO A CA 1
ATOM 729 C C . PRO A 1 89 ? 1.091 -2.397 -2.088 1.00 94.75 89 PRO A C 1
ATOM 731 O O . PRO A 1 89 ? 1.960 -1.532 -2.040 1.00 94.75 89 PRO A O 1
ATOM 734 N N . LEU A 1 90 ? 0.230 -2.481 -3.104 1.00 93.81 90 LEU A N 1
ATOM 735 C CA . LEU A 1 90 ? 0.316 -1.624 -4.294 1.00 93.81 90 LEU A CA 1
ATOM 736 C C . LEU A 1 90 ? -0.463 -0.319 -4.136 1.00 93.81 90 LEU A C 1
ATOM 738 O O . LEU A 1 90 ? 0.005 0.747 -4.523 1.00 93.81 90 LEU A O 1
ATOM 742 N N . VAL A 1 91 ? -1.670 -0.408 -3.575 1.00 92.81 91 VAL A N 1
ATOM 743 C CA . VAL A 1 91 ? -2.541 0.745 -3.318 1.00 92.81 91 VAL A CA 1
ATOM 744 C C . VAL A 1 91 ? -3.132 0.590 -1.929 1.00 92.81 91 VAL A C 1
ATOM 746 O O . VAL A 1 91 ? -3.721 -0.447 -1.628 1.00 92.81 91 VAL A O 1
ATOM 749 N N . VAL A 1 92 ? -2.996 1.624 -1.101 1.00 92.62 92 VAL A N 1
ATOM 750 C CA . VAL A 1 92 ? -3.536 1.669 0.262 1.00 92.62 92 VAL A CA 1
ATOM 751 C C . VAL A 1 92 ? -4.688 2.664 0.305 1.00 92.62 92 VAL A C 1
ATOM 753 O O . VAL A 1 92 ? -4.571 3.791 -0.172 1.00 92.62 92 VAL A O 1
ATOM 756 N N . ILE A 1 93 ? -5.815 2.243 0.872 1.00 93.19 93 ILE A N 1
ATOM 757 C CA . ILE A 1 93 ? -7.033 3.044 0.970 1.00 93.19 93 ILE A CA 1
ATOM 758 C C . ILE A 1 93 ? -7.438 3.130 2.435 1.00 93.19 93 ILE A C 1
ATOM 760 O O . ILE A 1 93 ? -7.837 2.132 3.037 1.00 93.19 93 ILE A O 1
ATOM 764 N N . TYR A 1 94 ? -7.401 4.341 2.988 1.00 91.88 94 TYR A N 1
ATOM 765 C CA . TYR A 1 94 ? -7.914 4.627 4.324 1.00 91.88 94 TYR A CA 1
ATOM 766 C C . TYR A 1 94 ? -9.345 5.152 4.240 1.00 91.88 94 TYR A C 1
ATOM 768 O O . TYR A 1 94 ? -9.621 6.155 3.585 1.00 91.88 94 TYR A O 1
ATOM 776 N N . ALA A 1 95 ? -10.255 4.498 4.952 1.00 92.50 95 ALA A N 1
ATOM 777 C CA . ALA A 1 95 ? -11.642 4.904 5.087 1.00 92.50 95 ALA A CA 1
ATOM 778 C C . ALA A 1 95 ? -11.963 5.206 6.554 1.00 92.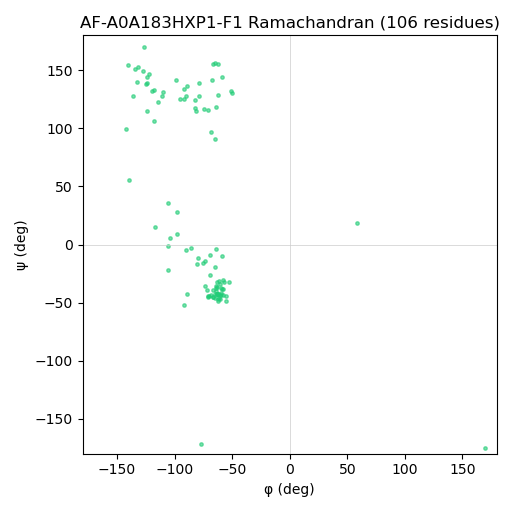50 95 ALA A C 1
ATOM 780 O O . ALA A 1 95 ? -11.660 4.424 7.457 1.00 92.50 95 ALA A O 1
ATOM 781 N N . ALA A 1 96 ? -12.620 6.338 6.795 1.00 92.94 96 ALA A N 1
ATOM 782 C CA . ALA A 1 96 ? -13.109 6.733 8.107 1.00 92.94 96 ALA A CA 1
ATOM 783 C C . ALA A 1 96 ? -14.638 6.778 8.101 1.00 92.94 96 ALA A C 1
ATOM 785 O O . ALA A 1 96 ? -15.244 7.518 7.328 1.00 92.94 96 ALA A O 1
ATOM 786 N N . PHE A 1 97 ? -15.270 6.012 8.988 1.00 91.81 97 PHE A N 1
ATOM 787 C CA . PHE A 1 97 ? -16.718 6.041 9.149 1.00 91.81 97 PHE A CA 1
ATOM 788 C C . PHE A 1 97 ? -17.114 7.212 10.045 1.00 91.81 97 PHE A C 1
ATOM 790 O O . PHE A 1 97 ? -16.733 7.279 11.215 1.00 91.81 97 PHE A O 1
ATOM 797 N N . MET A 1 98 ? -17.883 8.145 9.489 1.00 90.62 98 MET A N 1
ATOM 798 C CA . MET A 1 98 ? -18.351 9.344 10.179 1.00 90.62 98 MET A CA 1
ATOM 799 C C . MET A 1 98 ? -19.840 9.564 9.908 1.00 90.62 98 MET A C 1
ATOM 801 O O . MET A 1 98 ? -20.352 9.201 8.854 1.00 90.62 98 MET A O 1
ATOM 805 N N . LYS A 1 99 ? -20.544 10.197 10.853 1.00 90.81 99 LYS A N 1
ATOM 806 C CA . LYS A 1 99 ? -21.973 10.541 10.697 1.00 90.81 99 LYS A CA 1
ATOM 807 C C . LYS A 1 99 ? -22.214 11.707 9.726 1.00 90.81 99 LYS A C 1
ATOM 809 O O . LYS A 1 99 ? -23.352 11.963 9.352 1.00 90.81 99 LYS A O 1
ATOM 814 N N . LYS A 1 100 ? -21.165 12.455 9.374 1.00 91.56 100 LYS A N 1
ATOM 815 C CA . LYS A 1 100 ? -21.189 13.613 8.470 1.00 91.56 100 LYS A CA 1
ATOM 816 C C . LYS A 1 100 ? -19.942 13.578 7.587 1.00 91.56 100 LYS A C 1
ATOM 818 O O . LYS A 1 100 ? -18.924 13.033 8.006 1.00 91.56 100 LYS A O 1
ATOM 823 N N . ILE A 1 101 ? -20.021 14.181 6.402 1.00 90.62 101 ILE A N 1
ATOM 824 C CA . ILE A 1 101 ? -18.869 14.344 5.503 1.00 90.62 101 ILE A CA 1
ATOM 825 C C . ILE A 1 101 ? -17.810 15.208 6.204 1.00 90.62 101 ILE A C 1
ATOM 827 O O . ILE A 1 101 ? -18.130 16.280 6.728 1.00 90.62 101 ILE A O 1
ATOM 831 N N . ALA A 1 102 ? -16.567 14.727 6.235 1.00 88.50 102 ALA A N 1
ATOM 832 C CA . ALA A 1 102 ? -15.448 15.433 6.848 1.00 88.50 102 ALA A CA 1
ATOM 833 C C . ALA A 1 102 ? -15.099 16.702 6.055 1.00 88.50 102 ALA A C 1
ATOM 835 O O . ALA A 1 102 ? -15.139 16.704 4.827 1.00 88.50 102 ALA A O 1
ATOM 836 N N . ARG A 1 103 ? -14.752 17.782 6.766 1.00 87.31 103 ARG A N 1
ATOM 837 C CA . ARG A 1 103 ? -14.304 19.051 6.161 1.00 87.31 103 ARG A CA 1
ATOM 838 C C . ARG A 1 103 ? -12.802 19.292 6.298 1.00 87.31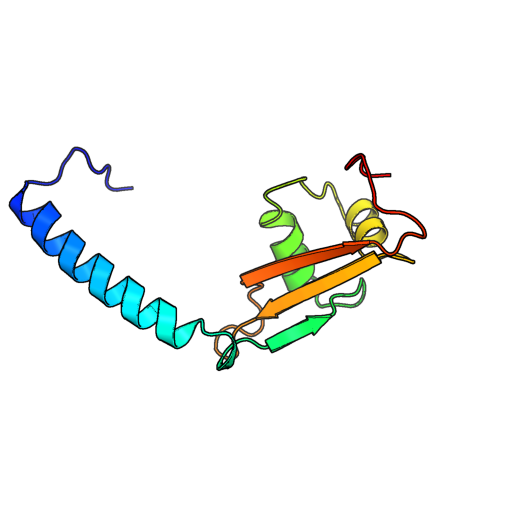 103 ARG A C 1
ATOM 840 O O . ARG A 1 103 ? -12.256 20.027 5.491 1.00 87.31 103 ARG A O 1
ATOM 847 N N . ASN A 1 104 ? -12.163 18.640 7.271 1.00 81.94 104 A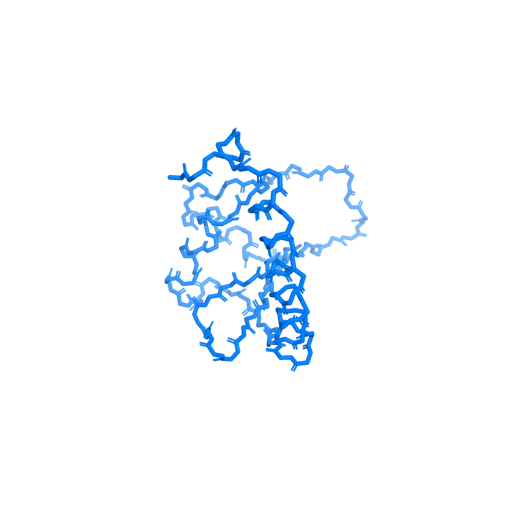SN A N 1
ATOM 848 C CA . ASN A 1 104 ? -10.735 18.737 7.553 1.00 81.94 104 ASN A CA 1
ATOM 849 C C . ASN A 1 104 ? -10.134 17.337 7.704 1.00 81.94 104 ASN A C 1
ATOM 851 O O . ASN A 1 104 ? -10.816 16.399 8.125 1.00 81.94 104 ASN A O 1
ATOM 855 N N . LEU A 1 105 ? -8.844 17.235 7.395 1.00 70.38 105 LEU A N 1
ATOM 856 C CA . LEU A 1 105 ? -8.042 16.011 7.444 1.00 70.38 105 LEU A CA 1
ATOM 857 C C . LEU A 1 105 ? -7.082 16.022 8.648 1.00 70.38 105 LEU A C 1
ATOM 859 O O . LEU A 1 105 ? -5.954 15.552 8.569 1.00 70.38 105 LEU A O 1
ATOM 863 N N . GLU A 1 106 ? -7.520 16.591 9.773 1.00 63.44 106 GLU A N 1
ATOM 864 C CA . GLU A 1 106 ? -6.728 16.590 11.003 1.00 63.44 106 GLU A CA 1
ATOM 865 C C . GLU A 1 106 ? -6.692 15.175 11.586 1.00 63.44 106 GLU A C 1
ATOM 867 O O . GLU A 1 106 ? -7.717 14.593 11.955 1.00 63.44 106 GLU A O 1
ATOM 872 N N . VAL A 1 107 ? -5.488 14.607 11.623 1.00 53.66 107 VAL A N 1
ATOM 873 C CA . VAL A 1 107 ? -5.214 13.289 12.192 1.00 53.66 107 VAL A CA 1
ATOM 874 C C . VAL A 1 107 ? -5.416 13.388 13.707 1.00 53.66 107 VAL A C 1
ATOM 876 O O . VAL A 1 107 ? -4.547 13.879 14.423 1.00 53.66 107 VAL A O 1
ATOM 879 N N . SER A 1 108 ? -6.606 12.996 14.182 1.00 44.28 108 SER A N 1
ATOM 880 C CA . SER A 1 108 ? -6.921 12.887 15.618 1.00 44.28 108 SER A CA 1
ATOM 881 C C . SER A 1 108 ? -6.051 11.858 16.305 1.00 44.28 108 SER A C 1
ATOM 883 O O . SER A 1 108 ? -5.637 10.883 15.640 1.00 44.28 108 SER A O 1
#

Organism: NCBI:txid387005

pLDDT: mean 87.2, std 11.16, range [41.69, 96.31]

Nearest PDB structures (foldseek):
  2ygw-assembly1_B  TM=9.590E-01  e=4.874E-08  Homo sapiens
  2ygw-assembly1_A  TM=9.457E-01  e=4.563E-08  Homo sapiens
  4f0x-assembly2_G  TM=9.399E-01  e=3.999E-08  Homo sapiens
  4f0x-assembly2_E  TM=9.370E-01  e=4.563E-08  Homo sapiens
  4f0x-assembly1_D  TM=9.376E-01  e=5.940E-08  Homo sapiens

Solvent-accessible surface area (backbone atoms only — not comparable to full-atom values): 6710 Å² total; per-residue (Å²): 132,89,62,89,85,76,61,52,74,65,56,53,51,54,50,49,55,51,51,50,54,50,52,55,52,49,54,66,60,70,29,74,91,48,42,48,81,42,80,54,50,82,85,47,60,66,69,51,54,48,50,50,43,73,64,40,83,86,67,70,52,88,44,71,70,53,47,47,57,60,43,24,89,61,31,44,29,37,30,32,26,36,77,98,38,81,79,46,81,74,46,81,45,84,45,72,69,64,100,60,87,80,90,73,87,76,84,123

Sequence (108 aa):
MLRSSDLTRAESAALRHVENCFRELLTLWFCQCNLRLQQLTIESPADILNKIMLYEAVHPITGYIDMKRRLGPNRRCFVFMHEAMDREPLVVIYAAFMKKIARNLEVS

Secondary structure (DSSP, 8-state):
---TTS--HHHHHHHHHHHHHHHHHHHHHTSGGGEEEEEE-TTS-HHHHHHHHHH--SS---SHHHHHHHTSTTEEEEEEEEGGGTT---EEEEEE--SS--S-----

InterPro domains:
  IPR007956 Malonyl-CoA decarboxylase, C-terminal [PF05292] (34-105)
  IPR038917 Malonyl-CoA decarboxylase [PTHR28641] (8-105)

Foldseek 3Di:
DDDPVPDDPVRVVVVVVVVVVVVVVCCVQPPPVQKDKDKDALPPDVLLVVLCLVPVPPDRQPDSVLSNLQRDPQKIKIFIDGPVGNSDGDDIDIGGHDPDDDPDDDSD

Mean predicted aligned error: 6.99 Å